Protein AF-A0A954QU36-F1 (afdb_monomer_lite)

Secondary structure (DSSP, 8-state):
-------PPEEEEEEB-TT---GGGSPPPP--PPPP----TT-----------------------------S------HHHHHHHHHHHHHHHHHHHHHHHHHHHHHHHHHHHHHH-EEEEEEETTEEEEEETTEEEETT-EETTEEEEEEETTEEEEEE---

Radius of gyration: 29.34 Å; chains: 1; bounding box: 40×65×79 Å

Foldseek 3Di:
DDDPPDDDKDKAWFFADQPDDAPVPDDDDPPPDPPPPDDDPPPDDPDDDDDDDDDDDDDDDDDDDDDDPDDDDPPVCPVVNVVVVVVVVVVVVVVVVVVVVVVVLVVVLSVVQNVQGWHDWDDDPPWIWTDRRNDIDGQQDADPQWGFHDQDRGTTMTIRDDD

Sequence (163 aa):
MAGKAVSLPLAVVLRHNPFRLPESLRPPPPIVEPPPSDANPNATQLTENEKDEVDGSGTKESDDETATEGDGNVAETDPADEERMRELEQQRVEAEQARLADATERAAAADRLKTIGVAVVLTSGHEAMAAIGQEFVKVGDVIDGWKVMAIQENGTVLLKPAE

Structure (mmCIF, N/CA/C/O backbone):
data_AF-A0A954QU36-F1
#
_entry.id   AF-A0A954QU36-F1
#
loop_
_atom_site.group_PDB
_atom_site.id
_atom_site.type_symbol
_atom_site.label_atom_id
_atom_site.label_alt_id
_atom_site.label_comp_id
_atom_site.label_asym_id
_atom_site.label_entity_id
_atom_site.label_seq_id
_atom_site.pdbx_PDB_ins_code
_atom_site.Cartn_x
_atom_site.Cartn_y
_atom_site.Cartn_z
_atom_site.occupancy
_atom_site.B_iso_or_equiv
_atom_site.auth_seq_id
_atom_site.auth_comp_id
_atom_site.auth_asym_id
_atom_site.auth_atom_id
_atom_site.pdbx_PDB_model_num
ATOM 1 N N . MET A 1 1 ? 11.340 14.341 -28.245 1.00 37.91 1 MET A N 1
ATOM 2 C CA . MET A 1 1 ? 10.789 14.580 -26.893 1.00 37.91 1 MET A CA 1
ATOM 3 C C . MET A 1 1 ? 10.241 13.255 -26.387 1.00 37.91 1 MET A C 1
ATOM 5 O O . MET A 1 1 ? 9.227 12.804 -26.899 1.00 37.91 1 MET A O 1
ATOM 9 N N . ALA A 1 2 ? 10.968 12.572 -25.499 1.00 39.69 2 ALA A N 1
ATOM 10 C CA . ALA A 1 2 ? 10.552 11.274 -24.972 1.00 39.69 2 ALA A CA 1
ATOM 11 C C . ALA A 1 2 ? 9.317 11.454 -24.079 1.00 39.69 2 ALA A C 1
ATOM 13 O O . ALA A 1 2 ? 9.331 12.273 -23.157 1.00 39.69 2 ALA A O 1
ATOM 14 N N . GLY A 1 3 ? 8.245 10.718 -24.381 1.00 40.12 3 GLY A N 1
ATOM 15 C CA . GLY A 1 3 ? 7.051 10.663 -23.549 1.00 40.12 3 GLY A CA 1
ATOM 16 C C . GLY A 1 3 ? 7.432 10.131 -22.175 1.00 40.12 3 GLY A C 1
ATOM 17 O O . GLY A 1 3 ? 7.725 8.948 -22.019 1.00 40.12 3 GLY A O 1
ATOM 18 N N . LYS A 1 4 ? 7.475 11.023 -21.185 1.00 43.81 4 LYS A N 1
ATOM 19 C CA . LYS A 1 4 ? 7.674 10.672 -19.782 1.00 43.81 4 LYS A CA 1
ATOM 20 C C . LYS A 1 4 ? 6.448 9.860 -19.373 1.00 43.81 4 LYS A C 1
ATOM 22 O O . LYS A 1 4 ? 5.388 10.420 -19.117 1.00 43.81 4 LYS A O 1
ATOM 27 N N . ALA A 1 5 ? 6.559 8.538 -19.437 1.00 48.03 5 ALA A N 1
ATOM 28 C CA . ALA A 1 5 ? 5.491 7.643 -19.027 1.00 48.03 5 ALA A CA 1
ATOM 29 C C . ALA A 1 5 ? 5.238 7.872 -17.537 1.00 48.03 5 ALA A C 1
ATOM 31 O O . ALA A 1 5 ? 6.067 7.519 -16.695 1.00 48.03 5 ALA A O 1
ATOM 32 N N . VAL A 1 6 ? 4.119 8.535 -17.262 1.00 51.69 6 VAL A N 1
ATOM 33 C CA . VAL A 1 6 ? 3.653 8.908 -15.933 1.00 51.69 6 VAL A CA 1
ATOM 34 C C . VAL A 1 6 ? 3.325 7.617 -15.192 1.00 51.69 6 VAL A C 1
ATOM 36 O O . VAL A 1 6 ? 2.310 6.979 -15.460 1.00 51.69 6 VAL A O 1
ATOM 39 N N . SER A 1 7 ? 4.220 7.196 -14.300 1.00 54.38 7 SER A N 1
ATOM 40 C CA . SER A 1 7 ? 3.933 6.127 -13.348 1.00 54.38 7 SER A CA 1
ATOM 41 C C . SER A 1 7 ? 2.889 6.681 -12.378 1.00 54.38 7 SER A C 1
ATOM 43 O O . SER A 1 7 ? 3.128 7.672 -11.688 1.00 54.38 7 SER A O 1
ATOM 45 N N . LEU A 1 8 ? 1.675 6.133 -12.417 1.00 59.16 8 LEU A N 1
ATOM 46 C CA . LEU A 1 8 ? 0.602 6.567 -11.529 1.00 59.16 8 LEU A CA 1
ATOM 47 C C . LEU A 1 8 ? 0.873 6.024 -10.118 1.00 59.16 8 LEU A C 1
ATOM 49 O O . LEU A 1 8 ? 1.278 4.865 -9.978 1.00 59.16 8 LEU A O 1
ATOM 53 N N . PRO A 1 9 ? 0.653 6.830 -9.068 1.00 65.12 9 PRO A N 1
ATOM 54 C CA . PRO A 1 9 ? 0.836 6.368 -7.704 1.00 65.12 9 PRO A CA 1
ATOM 55 C C . PRO A 1 9 ? -0.217 5.303 -7.371 1.00 65.12 9 PRO A C 1
ATOM 57 O O . PRO A 1 9 ? -1.404 5.466 -7.663 1.00 65.12 9 PRO A O 1
ATOM 60 N N . LEU A 1 10 ? 0.221 4.203 -6.759 1.00 76.56 10 LEU A N 1
ATOM 61 C CA . LEU A 1 10 ? -0.659 3.103 -6.374 1.00 76.56 10 LEU A CA 1
ATOM 62 C C . LEU A 1 10 ? -1.193 3.363 -4.965 1.00 76.56 10 LEU A C 1
ATOM 64 O O . LEU A 1 10 ? -0.416 3.545 -4.027 1.00 76.56 10 LEU A O 1
ATOM 68 N N . ALA A 1 11 ? -2.517 3.373 -4.820 1.00 79.50 11 ALA A N 1
ATOM 69 C CA . ALA A 1 11 ? -3.189 3.487 -3.531 1.00 79.50 11 ALA A CA 1
ATOM 70 C C . ALA A 1 11 ? -3.727 2.120 -3.095 1.00 79.50 11 ALA A C 1
ATOM 72 O O . ALA A 1 11 ? -4.393 1.428 -3.866 1.00 79.50 11 ALA A O 1
ATOM 73 N N . VAL A 1 12 ? -3.462 1.741 -1.847 1.00 81.81 12 VAL A N 1
ATOM 74 C CA . VAL A 1 12 ? -3.969 0.508 -1.238 1.00 81.81 12 VAL A CA 1
ATOM 75 C C . VAL A 1 12 ? -4.724 0.865 0.033 1.00 81.81 12 VAL A C 1
ATOM 77 O O . VAL A 1 12 ? -4.263 1.663 0.843 1.00 81.81 12 VAL A O 1
ATOM 80 N N . VAL A 1 13 ? -5.898 0.262 0.212 1.00 83.75 13 VAL A N 1
ATOM 81 C CA . VAL A 1 13 ? -6.686 0.386 1.440 1.00 83.75 13 VAL A CA 1
ATOM 82 C C . VAL A 1 13 ? -6.569 -0.917 2.213 1.00 83.75 13 VAL A C 1
ATOM 84 O O . VAL A 1 13 ? -7.050 -1.960 1.766 1.00 83.75 13 VAL A O 1
ATOM 87 N N . LEU A 1 14 ? -5.936 -0.853 3.378 1.00 83.56 14 LEU A N 1
ATOM 88 C CA . LEU A 1 14 ? -5.870 -1.962 4.316 1.00 83.56 14 LEU A CA 1
ATOM 89 C C . LEU A 1 14 ? -7.108 -1.934 5.192 1.00 83.56 14 LEU A C 1
ATOM 91 O O . LEU A 1 14 ? -7.324 -0.976 5.927 1.00 83.56 14 LEU A O 1
ATOM 95 N N . ARG A 1 15 ? -7.930 -2.979 5.114 1.00 82.56 15 ARG A N 1
ATOM 96 C CA . ARG A 1 15 ? -9.124 -3.088 5.952 1.00 82.56 15 ARG A CA 1
ATOM 97 C C . ARG A 1 15 ? -8.783 -3.694 7.302 1.00 82.56 15 ARG A C 1
ATOM 99 O O . ARG A 1 15 ? -7.915 -4.564 7.408 1.00 82.56 15 ARG A O 1
ATOM 106 N N . HIS A 1 16 ? -9.512 -3.248 8.314 1.00 74.56 16 HIS A N 1
ATOM 107 C CA . HIS A 1 16 ? -9.502 -3.887 9.617 1.00 74.56 16 HIS A CA 1
ATOM 108 C C . HIS A 1 16 ? -10.119 -5.291 9.522 1.00 74.56 16 HIS A C 1
ATOM 110 O O . HIS A 1 16 ? -11.224 -5.445 8.996 1.00 74.56 16 HIS A O 1
ATOM 116 N N . ASN A 1 17 ? -9.414 -6.315 10.014 1.00 70.12 17 ASN A N 1
ATOM 117 C CA . ASN A 1 17 ? -9.951 -7.674 10.117 1.00 70.12 17 ASN A CA 1
ATOM 118 C C . ASN A 1 17 ? -10.058 -8.083 11.596 1.00 70.12 17 ASN A C 1
ATOM 120 O O . ASN A 1 17 ? -9.086 -8.600 12.150 1.00 70.12 17 ASN A O 1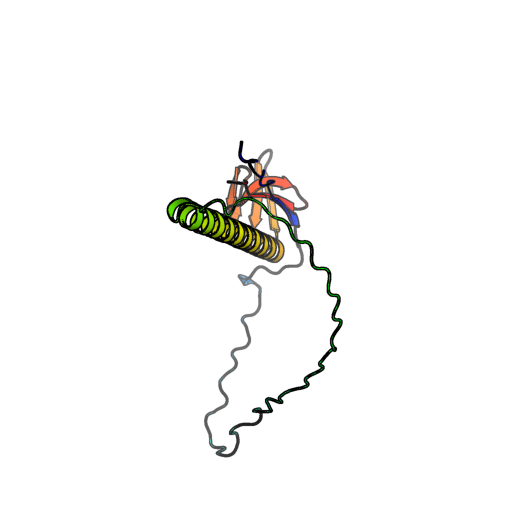
ATOM 124 N N . PRO A 1 18 ? -11.236 -7.909 12.228 1.00 63.47 18 PRO A N 1
ATOM 125 C CA . PRO A 1 18 ? -11.409 -8.150 13.661 1.00 63.47 18 PRO A CA 1
ATOM 126 C C . PRO A 1 18 ? -11.297 -9.631 14.056 1.00 63.47 18 PRO A C 1
ATOM 128 O O . PRO A 1 18 ? -11.206 -9.939 15.240 1.00 63.47 18 PRO A O 1
ATOM 131 N N . PHE A 1 19 ? -11.313 -10.557 13.091 1.00 63.22 19 PHE A N 1
ATOM 132 C CA . PHE A 1 19 ? -11.236 -12.001 13.343 1.00 63.22 19 PHE A CA 1
ATOM 133 C C . PHE A 1 19 ? -9.827 -12.566 13.171 1.00 63.22 19 PHE A C 1
ATOM 135 O O . PHE A 1 19 ? -9.610 -13.766 13.353 1.00 63.22 19 PHE A O 1
ATOM 142 N N . ARG A 1 20 ? -8.854 -11.732 12.795 1.00 64.19 20 ARG A N 1
ATOM 143 C CA . ARG A 1 20 ? -7.484 -12.190 12.612 1.00 64.19 20 ARG A CA 1
ATOM 144 C C . ARG A 1 20 ? -6.784 -12.237 13.964 1.00 64.19 20 ARG A C 1
ATOM 146 O O . ARG A 1 20 ? -6.459 -11.206 14.542 1.00 64.19 20 ARG A O 1
ATOM 153 N N . LEU A 1 21 ? -6.546 -13.450 14.458 1.00 61.25 21 LEU A N 1
ATOM 154 C CA . LEU A 1 21 ? -5.783 -13.651 15.685 1.00 61.25 21 LEU A CA 1
ATOM 155 C C . LEU A 1 21 ? -4.350 -13.111 15.496 1.00 61.25 21 LEU A C 1
ATOM 157 O O . LEU A 1 21 ? -3.704 -13.458 14.490 1.00 61.25 21 LEU A O 1
ATOM 161 N N . PRO A 1 22 ? -3.845 -12.280 16.430 1.00 62.41 22 PRO A N 1
ATOM 162 C CA . PRO A 1 22 ? -2.447 -11.867 16.434 1.00 62.41 22 PRO A CA 1
ATOM 163 C C . PRO A 1 22 ? -1.550 -13.105 16.484 1.00 62.41 22 PRO A C 1
ATOM 165 O O . PRO A 1 22 ? -1.948 -14.144 17.009 1.00 62.41 22 PRO A O 1
ATOM 168 N N . GLU A 1 23 ? -0.343 -13.020 15.921 1.00 65.12 23 GLU A N 1
ATOM 169 C CA . GLU A 1 23 ? 0.537 -14.193 15.801 1.00 65.12 23 GLU A CA 1
ATOM 170 C C . GLU A 1 23 ? 0.874 -14.835 17.149 1.00 65.12 23 GLU A C 1
ATOM 172 O O . GLU A 1 23 ? 0.981 -16.052 17.224 1.00 65.12 23 GLU A O 1
ATOM 177 N N . SER A 1 24 ? 0.921 -14.047 18.226 1.00 62.34 24 SER A N 1
ATOM 178 C CA . SER A 1 24 ? 1.092 -14.537 19.600 1.00 62.34 24 SER A CA 1
ATOM 179 C C . SER A 1 24 ? -0.056 -15.419 20.105 1.00 62.34 24 SER A C 1
ATOM 181 O O . SER A 1 24 ? 0.133 -16.176 21.053 1.00 62.34 24 SER A O 1
ATOM 183 N N . LEU A 1 25 ? -1.242 -15.317 19.498 1.00 67.00 25 LEU A N 1
ATOM 184 C CA . LEU A 1 25 ? -2.422 -16.124 19.813 1.00 67.00 25 LEU A CA 1
ATOM 185 C C . LEU A 1 25 ? -2.687 -17.209 18.765 1.00 67.00 25 LEU A C 1
ATOM 187 O O . LEU A 1 25 ? -3.639 -17.979 18.916 1.00 67.00 25 LEU A O 1
ATOM 191 N N . ARG A 1 26 ? -1.880 -17.289 17.699 1.00 67.00 26 ARG A N 1
ATOM 192 C CA . ARG A 1 26 ? -1.964 -18.425 16.783 1.00 67.00 26 ARG A CA 1
ATOM 193 C C . ARG A 1 26 ? -1.322 -19.635 17.458 1.00 67.00 26 ARG A C 1
ATOM 195 O O . ARG A 1 26 ? -0.230 -19.506 18.012 1.00 67.00 26 ARG A O 1
ATOM 202 N N . PRO A 1 27 ? -1.966 -20.812 17.417 1.00 73.38 27 PRO A N 1
ATOM 203 C CA . PRO A 1 27 ? -1.305 -22.026 17.859 1.00 73.38 27 PRO A CA 1
ATOM 204 C C . PRO A 1 27 ? -0.032 -22.224 17.021 1.00 73.38 27 PRO A C 1
ATOM 206 O O . PRO A 1 27 ? -0.068 -21.983 15.807 1.00 73.38 27 PRO A O 1
ATOM 209 N N . PRO A 1 28 ? 1.093 -22.630 17.637 1.00 72.44 28 PRO A N 1
ATOM 210 C CA . PRO A 1 28 ? 2.281 -22.980 16.878 1.00 72.44 28 PRO A CA 1
ATOM 211 C C . PRO A 1 28 ? 1.931 -24.097 15.886 1.00 72.44 28 PRO A C 1
ATOM 213 O O . PRO A 1 28 ? 1.048 -24.916 16.177 1.00 72.44 28 PRO A O 1
ATOM 216 N N . PRO A 1 29 ? 2.590 -24.144 14.714 1.00 75.19 29 PRO A N 1
ATOM 217 C CA . PRO A 1 29 ? 2.421 -25.268 13.808 1.00 75.19 29 PRO A CA 1
ATOM 218 C C . PRO A 1 29 ? 2.679 -26.569 14.582 1.00 75.19 29 PRO A C 1
ATOM 220 O O . PRO A 1 29 ? 3.556 -26.589 15.454 1.00 75.19 29 PRO A O 1
ATOM 223 N N . PRO A 1 30 ? 1.914 -27.641 14.310 1.00 73.69 30 PRO A N 1
ATOM 224 C CA . PRO A 1 30 ? 2.153 -28.917 14.960 1.00 73.69 30 PRO A CA 1
ATOM 225 C C . PRO A 1 30 ? 3.611 -29.307 14.729 1.00 73.69 30 PRO A C 1
ATOM 227 O O . PRO A 1 30 ? 4.097 -29.277 13.596 1.00 73.69 30 PRO A O 1
ATOM 230 N N . ILE A 1 31 ? 4.312 -29.642 15.812 1.00 70.75 31 ILE A N 1
ATOM 231 C CA . ILE A 1 31 ? 5.623 -30.273 15.722 1.00 70.75 31 ILE A CA 1
ATOM 232 C C . ILE A 1 31 ? 5.363 -31.611 15.036 1.00 70.75 31 ILE A C 1
ATOM 234 O O . ILE A 1 31 ? 4.829 -32.534 15.646 1.00 70.75 31 ILE A O 1
ATOM 238 N N . VAL A 1 32 ? 5.659 -31.690 13.741 1.00 68.00 32 VAL A N 1
ATOM 239 C CA . VAL A 1 32 ? 5.748 -32.972 13.051 1.00 68.00 32 VAL A CA 1
ATOM 240 C C . VAL A 1 32 ? 7.020 -33.603 13.592 1.00 68.00 32 VAL A C 1
ATOM 242 O O . VAL A 1 32 ? 8.113 -33.330 13.098 1.00 68.00 32 VAL A O 1
ATOM 245 N N . GLU A 1 33 ? 6.897 -34.359 14.683 1.00 56.50 33 GLU A N 1
ATOM 246 C CA . GLU A 1 33 ? 7.982 -35.232 15.110 1.00 56.50 33 GLU A CA 1
ATOM 247 C C . GLU A 1 33 ? 8.317 -36.126 13.911 1.00 56.50 33 GLU A C 1
ATOM 249 O O . GLU A 1 33 ? 7.405 -36.741 13.339 1.00 56.50 33 GLU A O 1
ATOM 254 N N . PRO A 1 34 ? 9.586 -36.165 13.461 1.00 59.75 34 PRO A N 1
ATOM 255 C CA . PRO A 1 34 ? 9.972 -37.153 12.475 1.00 59.75 34 PRO A CA 1
ATOM 256 C C . PRO A 1 34 ? 9.588 -38.522 13.047 1.00 59.75 34 PRO A C 1
ATOM 258 O O . PRO A 1 34 ? 9.826 -38.764 14.236 1.00 59.75 34 PRO A O 1
ATOM 261 N N . PRO A 1 35 ? 8.957 -39.400 12.249 1.00 60.78 35 PRO A N 1
ATOM 262 C CA . PRO A 1 35 ? 8.593 -40.722 12.730 1.00 60.78 35 PRO A CA 1
ATOM 263 C C . PRO A 1 35 ? 9.838 -41.394 13.327 1.00 60.78 35 PRO A C 1
ATOM 265 O O . PRO A 1 35 ? 10.938 -41.199 12.793 1.00 60.78 35 PRO A O 1
ATOM 268 N N . PRO A 1 36 ? 9.700 -42.147 14.436 1.00 52.81 36 PRO A N 1
ATOM 269 C CA . PRO A 1 36 ? 10.825 -42.856 15.021 1.00 52.81 36 PRO A CA 1
ATOM 270 C C . PRO A 1 36 ? 11.500 -43.685 13.931 1.00 52.81 36 PRO A C 1
ATOM 272 O O . PRO A 1 36 ? 10.847 -44.430 13.198 1.00 52.81 36 PRO A O 1
ATOM 275 N N . SER A 1 37 ? 12.810 -43.476 13.801 1.00 60.44 37 SER A N 1
ATOM 276 C CA . SER A 1 37 ? 13.678 -44.075 12.791 1.00 60.44 37 SER A CA 1
ATOM 277 C C . SER A 1 37 ? 13.944 -45.545 13.126 1.00 60.44 37 SER A C 1
ATOM 279 O O . SER A 1 37 ? 15.080 -45.949 13.350 1.00 60.44 37 SER A O 1
ATOM 281 N N . ASP A 1 38 ? 12.877 -46.338 13.191 1.00 51.41 38 ASP A N 1
ATOM 282 C CA . ASP A 1 38 ? 12.925 -47.787 13.312 1.00 51.41 38 ASP A CA 1
ATOM 283 C C . ASP A 1 38 ? 12.381 -48.412 12.022 1.00 51.41 38 ASP A C 1
ATOM 285 O O . ASP A 1 38 ? 11.182 -48.534 11.788 1.00 51.41 38 ASP A O 1
ATOM 289 N N . ALA A 1 39 ? 13.339 -48.777 11.170 1.00 50.38 39 ALA A N 1
ATOM 290 C CA . ALA A 1 39 ? 13.308 -49.898 10.236 1.00 50.38 39 ALA A CA 1
ATOM 291 C C . ALA A 1 39 ? 12.012 -50.132 9.430 1.00 50.38 39 ALA A C 1
ATOM 293 O O . ALA A 1 39 ? 11.219 -51.026 9.723 1.00 50.38 39 ALA A O 1
ATOM 294 N N . ASN A 1 40 ? 11.912 -49.472 8.275 1.00 46.38 40 ASN A N 1
ATOM 295 C CA . ASN A 1 40 ? 11.296 -50.093 7.103 1.00 46.38 40 ASN A CA 1
ATOM 296 C C . ASN A 1 40 ? 12.159 -49.818 5.857 1.00 46.38 40 ASN A C 1
ATOM 298 O O . ASN A 1 40 ? 12.180 -48.685 5.378 1.00 46.38 40 ASN A O 1
ATOM 302 N N . PRO A 1 41 ? 12.871 -50.815 5.302 1.00 47.44 41 PRO A N 1
ATOM 303 C CA . PRO A 1 41 ? 13.710 -50.624 4.120 1.00 47.44 41 PRO A CA 1
ATOM 304 C C . PRO A 1 41 ? 12.920 -50.465 2.809 1.00 47.44 41 PRO A C 1
ATOM 306 O O . PRO A 1 41 ? 13.535 -50.443 1.750 1.00 47.44 41 PRO A O 1
ATOM 309 N N . ASN A 1 42 ? 11.585 -50.367 2.842 1.00 47.25 42 ASN A N 1
ATOM 310 C CA . ASN A 1 42 ? 10.764 -50.446 1.631 1.00 47.25 42 ASN A CA 1
ATOM 311 C C . ASN A 1 42 ? 9.924 -49.197 1.309 1.00 47.25 42 ASN A C 1
ATOM 313 O O . ASN A 1 42 ? 8.924 -49.297 0.605 1.00 47.25 42 ASN A O 1
ATOM 317 N N . ALA A 1 43 ? 10.314 -48.016 1.794 1.00 40.72 43 ALA A N 1
ATOM 318 C CA . ALA A 1 43 ? 9.690 -46.746 1.409 1.00 40.72 43 ALA A CA 1
ATOM 319 C C . ALA A 1 43 ? 10.671 -45.88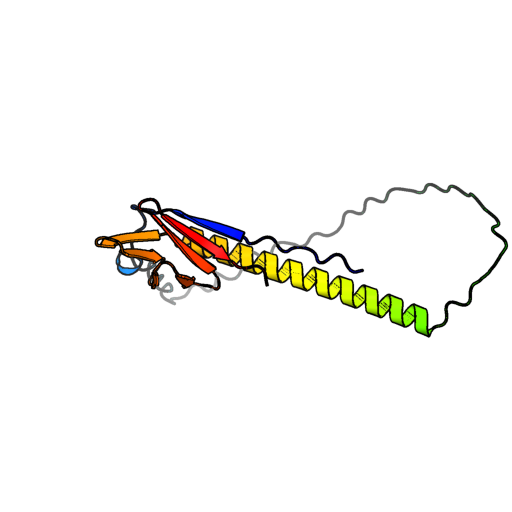4 0.602 1.00 40.72 43 ALA A C 1
ATOM 321 O O . ALA A 1 43 ? 11.064 -44.795 1.006 1.00 40.72 43 ALA A O 1
ATOM 322 N N . THR A 1 44 ? 11.121 -46.406 -0.537 1.00 42.41 44 THR A N 1
ATOM 323 C CA . THR A 1 44 ? 11.858 -45.642 -1.546 1.00 42.41 44 THR A CA 1
ATOM 324 C C . THR A 1 44 ? 10.988 -45.552 -2.797 1.00 42.41 44 THR A C 1
ATOM 326 O O . THR A 1 44 ? 10.798 -46.537 -3.496 1.00 42.41 44 THR A O 1
ATOM 329 N N . GLN A 1 45 ? 10.495 -44.334 -3.032 1.00 42.44 45 GLN A N 1
ATOM 330 C CA . GLN A 1 45 ? 10.236 -43.734 -4.345 1.00 42.44 45 GLN A CA 1
ATOM 331 C C . GLN A 1 45 ? 9.079 -44.299 -5.191 1.00 42.44 45 GLN A C 1
ATOM 333 O O . GLN A 1 45 ? 9.255 -45.124 -6.077 1.00 42.44 45 GLN A O 1
ATOM 338 N N . LEU A 1 46 ? 7.899 -43.718 -4.975 1.00 40.50 46 LEU A N 1
ATOM 339 C CA . LEU A 1 46 ? 6.891 -43.428 -6.003 1.00 40.50 46 LEU A CA 1
ATOM 340 C C . LEU A 1 46 ? 6.510 -41.965 -5.723 1.00 40.50 46 LEU A C 1
ATOM 342 O O . LEU A 1 46 ? 5.919 -41.691 -4.686 1.00 40.50 46 LEU A O 1
ATOM 346 N N . THR A 1 47 ? 7.029 -40.968 -6.436 1.00 39.91 47 THR A N 1
ATOM 347 C CA . THR A 1 47 ? 6.541 -40.559 -7.758 1.00 39.91 47 THR A CA 1
ATOM 348 C C . THR A 1 47 ? 7.656 -39.925 -8.606 1.00 39.91 47 THR A C 1
ATOM 350 O O . THR A 1 47 ? 7.932 -38.732 -8.490 1.00 39.91 47 THR A O 1
ATOM 353 N N . GLU A 1 48 ? 8.253 -40.709 -9.499 1.00 49.69 48 GLU A N 1
ATOM 354 C CA . GLU A 1 48 ? 8.678 -40.236 -10.818 1.00 49.69 48 GLU A CA 1
ATOM 355 C C . GLU A 1 48 ? 7.646 -40.782 -11.801 1.00 49.69 48 GLU A C 1
ATOM 357 O O . GLU A 1 48 ? 7.571 -41.993 -11.943 1.00 49.69 48 GLU A O 1
ATOM 362 N N . ASN A 1 49 ? 6.857 -39.916 -12.440 1.00 42.16 49 ASN A N 1
ATOM 363 C CA . ASN A 1 49 ? 6.184 -40.231 -13.699 1.00 42.16 49 ASN A CA 1
ATOM 364 C C . ASN A 1 49 ? 6.399 -39.042 -14.651 1.00 42.16 49 ASN A C 1
ATOM 366 O O . ASN A 1 49 ? 5.937 -37.938 -14.362 1.00 42.16 49 ASN A O 1
ATOM 370 N N . GLU A 1 50 ? 7.183 -39.322 -15.700 1.00 46.31 50 GLU A N 1
ATOM 371 C CA . GLU A 1 50 ? 6.993 -38.991 -17.130 1.00 46.31 50 GLU A CA 1
ATOM 372 C C . GLU A 1 50 ? 6.494 -37.569 -17.462 1.00 46.31 50 GLU A C 1
ATOM 374 O O . GLU A 1 50 ? 5.433 -37.141 -17.031 1.00 46.31 50 GLU A O 1
ATOM 379 N N . LYS A 1 51 ? 7.178 -36.714 -18.232 1.00 46.88 51 LYS A N 1
ATOM 380 C CA . LYS A 1 51 ? 7.959 -36.904 -19.468 1.00 46.88 51 LYS A CA 1
ATOM 381 C C . LYS A 1 51 ? 7.287 -37.803 -20.520 1.00 46.88 51 LYS A C 1
ATOM 383 O O . LYS A 1 51 ? 7.741 -38.913 -20.732 1.00 46.88 51 LYS A O 1
ATOM 388 N N . ASP A 1 52 ? 6.322 -37.220 -21.224 1.00 44.81 52 ASP A N 1
ATOM 389 C CA . ASP A 1 52 ? 6.022 -37.437 -22.650 1.00 44.81 52 ASP A CA 1
ATOM 390 C C . ASP A 1 52 ? 5.926 -36.021 -23.250 1.00 44.81 52 ASP A C 1
ATOM 392 O O . ASP A 1 52 ? 5.238 -35.157 -22.709 1.00 44.81 52 ASP A O 1
ATOM 396 N N . GLU A 1 53 ? 6.807 -35.564 -24.135 1.00 41.25 53 GLU A N 1
ATOM 397 C CA . GLU A 1 53 ? 7.070 -36.002 -25.511 1.00 41.25 53 GLU A CA 1
ATOM 398 C C . GLU A 1 53 ? 5.892 -35.728 -26.470 1.00 41.25 53 GLU A C 1
ATOM 400 O O . GLU A 1 53 ? 4.879 -36.409 -26.466 1.00 41.25 53 GLU A O 1
ATOM 405 N N . VAL A 1 54 ? 6.099 -34.671 -27.270 1.00 46.91 54 VAL A N 1
ATOM 406 C CA . VAL A 1 54 ? 5.705 -34.471 -28.676 1.00 46.91 54 VAL A CA 1
ATOM 407 C C . VAL A 1 54 ? 4.237 -34.687 -29.054 1.00 46.91 54 VAL A C 1
ATOM 409 O O . VAL A 1 54 ? 3.766 -35.806 -29.193 1.00 46.91 54 VAL A O 1
ATOM 412 N N . ASP A 1 55 ? 3.605 -33.595 -29.494 1.00 38.62 55 ASP A N 1
ATOM 413 C CA . ASP A 1 55 ? 2.828 -33.679 -30.728 1.00 38.62 55 ASP A CA 1
ATOM 414 C C . ASP A 1 55 ? 3.072 -32.452 -31.611 1.00 38.62 55 ASP A C 1
ATOM 416 O O . ASP A 1 55 ? 2.833 -31.298 -31.240 1.00 38.62 55 ASP A O 1
ATOM 420 N N . GLY A 1 56 ? 3.640 -32.729 -32.781 1.00 42.25 56 GLY A N 1
ATOM 421 C CA . GLY A 1 56 ? 3.798 -31.785 -33.868 1.00 42.25 56 GLY A CA 1
ATOM 422 C C . GLY A 1 56 ? 2.492 -31.670 -34.640 1.00 42.25 56 GLY A C 1
ATOM 423 O O . GLY A 1 56 ? 1.994 -32.646 -35.187 1.00 42.25 56 GLY A O 1
ATOM 424 N N . SER A 1 57 ? 1.985 -30.450 -34.771 1.00 42.03 57 SER A N 1
ATOM 425 C CA . SER A 1 57 ? 0.964 -30.115 -35.759 1.00 42.03 57 SER A CA 1
ATOM 426 C C . SER A 1 57 ? 1.508 -29.012 -36.650 1.00 42.03 57 SER A C 1
ATOM 428 O O . SER A 1 57 ? 1.442 -27.826 -36.323 1.00 42.03 57 SER A O 1
ATOM 430 N N . GLY A 1 58 ? 2.053 -29.422 -37.794 1.00 40.19 58 GLY A N 1
ATOM 431 C CA . GLY A 1 58 ? 2.326 -28.519 -38.897 1.00 40.19 58 GLY A CA 1
ATOM 432 C C . GLY A 1 58 ? 1.029 -27.910 -39.418 1.00 40.19 58 GLY A C 1
ATOM 433 O O . GLY A 1 58 ? 0.007 -28.585 -39.523 1.00 40.19 58 GLY A O 1
ATOM 434 N N . THR A 1 59 ? 1.089 -26.635 -39.789 1.00 45.22 59 THR A N 1
ATOM 435 C CA . THR A 1 59 ? 0.133 -26.069 -40.739 1.00 45.22 59 THR A CA 1
ATOM 436 C C . THR A 1 59 ? 0.924 -25.529 -41.918 1.00 45.22 59 THR A C 1
ATOM 438 O O . THR A 1 59 ? 1.911 -24.817 -41.752 1.00 45.22 59 THR A O 1
ATOM 441 N N . LYS A 1 60 ? 0.510 -26.009 -43.086 1.00 46.59 60 LYS A N 1
ATOM 442 C CA . LYS A 1 60 ? 1.077 -25.826 -44.416 1.00 46.59 60 LYS A CA 1
ATOM 443 C C . LYS A 1 60 ? 1.114 -24.371 -44.875 1.00 46.59 60 LYS A C 1
ATOM 445 O O . LYS A 1 60 ? 0.207 -23.603 -44.576 1.00 46.59 60 LYS A O 1
ATOM 450 N N . GLU A 1 61 ? 2.157 -24.106 -45.658 1.00 44.62 61 GLU A N 1
ATOM 451 C CA . GLU A 1 61 ? 2.165 -23.441 -46.968 1.00 44.62 61 GLU A CA 1
ATOM 452 C C . GLU A 1 61 ? 0.979 -22.525 -47.289 1.00 44.62 61 GLU A C 1
ATOM 454 O O . GLU A 1 61 ? -0.160 -22.956 -47.474 1.00 44.62 61 GLU A O 1
ATOM 459 N N . SER A 1 62 ? 1.298 -21.256 -47.504 1.00 47.03 62 SER A N 1
ATOM 460 C CA . SER A 1 62 ? 0.700 -20.490 -48.589 1.00 47.03 62 SER A CA 1
ATOM 461 C C . SER A 1 62 ? 1.799 -19.612 -49.164 1.00 47.03 62 SER A C 1
ATOM 463 O O . SER A 1 62 ? 2.211 -18.630 -48.549 1.00 47.03 62 SER A O 1
ATOM 465 N N . ASP A 1 63 ? 2.310 -20.053 -50.308 1.00 47.28 63 ASP A N 1
ATOM 466 C CA . ASP A 1 63 ? 2.970 -19.203 -51.281 1.00 47.28 63 ASP A CA 1
ATOM 467 C C . ASP A 1 63 ? 2.019 -18.060 -51.655 1.00 47.28 63 ASP A C 1
ATOM 469 O O . ASP A 1 63 ? 0.859 -18.303 -51.992 1.00 47.28 63 ASP A O 1
ATOM 473 N N . ASP A 1 64 ? 2.507 -16.826 -51.621 1.00 45.66 64 ASP A N 1
ATOM 474 C CA . ASP A 1 64 ? 2.011 -15.794 -52.525 1.00 45.66 64 ASP A CA 1
ATOM 475 C C . ASP A 1 64 ? 3.199 -14.928 -52.939 1.00 45.66 64 ASP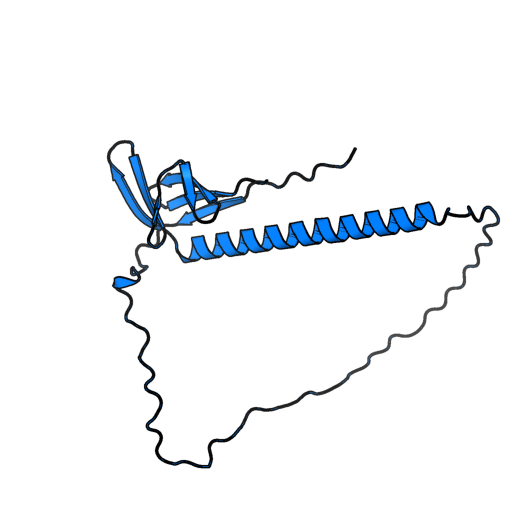 A C 1
ATOM 477 O O . ASP A 1 64 ? 3.783 -14.168 -52.161 1.00 45.66 64 ASP A O 1
ATOM 481 N N . GLU A 1 65 ? 3.614 -15.155 -54.179 1.00 50.12 65 GLU A N 1
ATOM 482 C CA . GLU A 1 65 ? 4.595 -14.365 -54.889 1.00 50.12 65 GLU A CA 1
ATOM 483 C C . GLU A 1 65 ? 3.979 -13.006 -55.228 1.00 50.12 65 GLU A C 1
ATOM 485 O O . GLU A 1 65 ? 3.121 -12.902 -56.102 1.00 50.12 65 GLU A O 1
ATOM 490 N N . THR A 1 66 ? 4.493 -11.931 -54.638 1.00 47.56 66 THR A N 1
ATOM 491 C CA . THR A 1 66 ? 4.450 -10.629 -55.306 1.00 47.56 66 THR A CA 1
ATOM 492 C C . THR A 1 66 ? 5.830 -10.010 -55.283 1.00 47.56 66 THR A C 1
ATOM 494 O O . THR A 1 66 ? 6.243 -9.367 -54.318 1.00 47.56 66 THR A O 1
ATOM 497 N N . ALA A 1 67 ? 6.543 -10.220 -56.387 1.00 48.81 67 ALA A N 1
ATOM 498 C CA . ALA A 1 67 ? 7.647 -9.378 -56.787 1.00 48.81 67 ALA A CA 1
ATOM 499 C C . ALA A 1 67 ? 7.141 -7.935 -56.924 1.00 48.81 67 ALA A C 1
ATOM 501 O O . ALA A 1 67 ? 6.340 -7.620 -57.802 1.00 48.81 67 ALA A O 1
ATOM 502 N N . THR A 1 68 ? 7.632 -7.050 -56.066 1.00 48.19 68 THR A N 1
ATOM 503 C CA . THR A 1 68 ? 7.728 -5.631 -56.392 1.00 48.19 68 THR A CA 1
ATOM 504 C C . THR A 1 68 ? 9.201 -5.301 -56.502 1.00 48.19 68 THR A C 1
ATOM 506 O O . THR A 1 68 ? 9.896 -5.136 -55.500 1.00 48.19 68 THR A O 1
ATOM 509 N N . GLU A 1 69 ? 9.663 -5.249 -57.749 1.00 50.00 69 GLU A N 1
ATOM 510 C CA . GLU A 1 69 ? 10.873 -4.550 -58.152 1.00 50.00 69 GLU A CA 1
ATOM 511 C C . GLU A 1 69 ? 10.745 -3.094 -57.684 1.00 50.00 69 GLU A C 1
ATOM 513 O O . GLU A 1 69 ? 9.994 -2.292 -58.237 1.00 50.00 69 GLU A O 1
ATOM 518 N N . GLY A 1 70 ? 11.426 -2.792 -56.582 1.00 43.19 70 GLY A N 1
ATOM 519 C CA . GLY A 1 70 ? 11.617 -1.456 -56.044 1.00 43.19 70 GLY A CA 1
ATOM 520 C C . GLY A 1 70 ? 13.083 -1.094 -56.183 1.00 43.19 70 GLY A C 1
ATOM 521 O O . GLY A 1 70 ? 13.854 -1.219 -55.237 1.00 43.19 70 GLY A O 1
ATOM 522 N N . ASP A 1 71 ? 13.451 -0.714 -57.399 1.00 44.62 71 ASP A N 1
ATOM 523 C CA . ASP A 1 71 ? 14.685 -0.019 -57.741 1.00 44.62 71 ASP A CA 1
ATOM 524 C C . ASP A 1 71 ? 14.879 1.200 -56.815 1.00 44.62 71 ASP A C 1
ATOM 526 O O . ASP A 1 71 ? 13.961 2.007 -56.645 1.00 44.62 71 ASP A O 1
ATOM 530 N N . GLY A 1 72 ? 16.077 1.363 -56.247 1.00 46.03 72 GLY A N 1
ATOM 531 C CA . GLY A 1 72 ? 16.517 2.647 -55.696 1.00 46.03 72 GLY A CA 1
ATOM 532 C C . GLY A 1 72 ? 16.909 2.664 -54.217 1.00 46.03 72 GLY A C 1
ATOM 533 O O . GLY A 1 72 ? 16.069 2.717 -53.326 1.00 46.03 72 GLY A O 1
ATOM 534 N N . ASN A 1 73 ? 18.221 2.803 -54.009 1.00 41.38 73 ASN A N 1
ATOM 535 C CA . ASN A 1 73 ? 18.926 3.139 -52.770 1.00 41.38 73 ASN A CA 1
ATOM 536 C C . ASN A 1 73 ? 18.970 2.053 -51.692 1.00 41.38 73 ASN A C 1
ATOM 538 O O . ASN A 1 73 ? 18.274 2.104 -50.679 1.00 41.38 73 ASN A O 1
ATOM 542 N N . VAL A 1 74 ? 19.964 1.172 -51.836 1.00 49.44 74 VAL A N 1
ATOM 543 C CA . VAL A 1 74 ? 20.701 0.651 -50.681 1.00 49.44 74 VAL A CA 1
ATOM 544 C C . VAL A 1 74 ? 21.355 1.868 -50.021 1.00 49.44 74 VAL A C 1
ATOM 546 O O . VAL A 1 74 ? 22.454 2.275 -50.387 1.00 49.44 74 VAL A O 1
ATOM 549 N N . ALA A 1 75 ? 20.627 2.547 -49.134 1.00 52.44 75 ALA A N 1
ATOM 550 C CA . ALA A 1 75 ? 21.273 3.411 -48.167 1.00 52.44 75 ALA A CA 1
ATOM 551 C C . ALA A 1 75 ? 22.210 2.480 -47.399 1.00 52.44 75 ALA A C 1
ATOM 553 O O . ALA A 1 75 ? 21.735 1.588 -46.700 1.00 52.44 75 ALA A O 1
ATOM 554 N N . GLU A 1 76 ? 23.519 2.601 -47.627 1.00 50.16 76 GLU A N 1
ATOM 555 C CA . GLU A 1 76 ? 24.524 2.051 -46.726 1.00 50.16 76 GLU A CA 1
ATOM 556 C C . GLU A 1 76 ? 24.182 2.598 -45.342 1.00 50.16 76 GLU A C 1
ATOM 558 O O . GLU A 1 76 ? 24.482 3.748 -45.022 1.00 50.16 76 GLU A O 1
ATOM 563 N N . THR A 1 77 ? 23.448 1.817 -44.554 1.00 53.91 77 THR A N 1
ATOM 564 C CA . THR A 1 77 ? 23.271 2.101 -43.141 1.00 53.91 77 THR A CA 1
ATOM 565 C C . THR A 1 77 ? 24.667 1.993 -42.561 1.00 53.91 77 THR A C 1
ATOM 567 O O . THR A 1 77 ? 25.273 0.921 -42.595 1.00 53.91 77 THR A O 1
ATOM 570 N N . ASP A 1 78 ? 25.220 3.127 -42.136 1.00 59.50 78 ASP A N 1
ATOM 571 C CA . ASP A 1 78 ? 26.538 3.178 -41.517 1.00 59.50 78 ASP A CA 1
ATOM 572 C C . ASP A 1 78 ? 26.558 2.123 -40.392 1.00 59.50 78 ASP A C 1
ATOM 574 O O . ASP A 1 78 ? 25.601 2.068 -39.610 1.00 59.50 78 ASP A O 1
ATOM 578 N N . PRO A 1 79 ? 27.577 1.250 -40.288 1.00 64.31 79 PRO A N 1
ATOM 579 C CA . PRO A 1 79 ? 27.660 0.270 -39.202 1.00 64.31 79 PRO A CA 1
ATOM 580 C C . PRO A 1 79 ? 27.507 0.917 -37.814 1.00 64.31 79 PRO A C 1
ATOM 582 O O . PRO A 1 79 ? 27.012 0.274 -36.887 1.00 64.31 79 PRO A O 1
ATOM 585 N N . ALA A 1 80 ? 27.847 2.205 -37.679 1.00 63.81 80 ALA A N 1
ATOM 586 C CA . ALA A 1 80 ? 27.604 2.985 -36.469 1.00 63.81 80 ALA A CA 1
ATOM 587 C C . ALA A 1 80 ? 26.109 3.235 -36.167 1.00 63.81 80 ALA A C 1
ATOM 589 O O . ALA A 1 80 ? 25.736 3.366 -35.000 1.00 63.81 80 ALA A O 1
ATOM 590 N N . ASP A 1 81 ? 25.242 3.306 -37.176 1.00 69.06 81 ASP A N 1
ATOM 591 C CA . ASP A 1 81 ? 23.799 3.501 -37.006 1.00 69.06 81 ASP A CA 1
ATOM 592 C C . ASP A 1 81 ? 23.068 2.185 -36.688 1.00 69.06 81 ASP A C 1
ATOM 594 O O . ASP A 1 81 ? 22.114 2.197 -35.906 1.00 69.06 81 ASP A O 1
ATOM 598 N N . GLU A 1 82 ? 23.547 1.038 -37.185 1.00 69.88 82 GLU A N 1
ATOM 599 C CA . GLU A 1 82 ? 23.049 -0.280 -36.756 1.00 69.88 82 GLU A CA 1
ATOM 600 C C . GLU A 1 82 ? 23.391 -0.573 -35.291 1.00 69.88 82 GLU A C 1
ATOM 602 O O . GLU A 1 82 ? 22.558 -1.084 -34.538 1.00 69.88 82 GLU A O 1
ATOM 607 N N . GLU A 1 83 ? 24.608 -0.227 -34.867 1.00 76.06 83 GLU A N 1
ATOM 608 C CA . GLU A 1 83 ? 25.061 -0.429 -33.491 1.00 76.06 83 GLU A CA 1
ATOM 609 C C . GLU A 1 83 ? 24.267 0.447 -32.511 1.00 76.06 83 GLU A C 1
ATOM 611 O O . GLU A 1 83 ? 23.774 -0.049 -31.497 1.00 76.06 83 GLU A O 1
ATOM 616 N N . ARG A 1 84 ? 24.006 1.712 -32.869 1.00 78.06 84 ARG A N 1
ATOM 617 C CA . ARG A 1 84 ? 23.119 2.602 -32.097 1.00 78.06 84 ARG A CA 1
ATOM 618 C C . ARG A 1 84 ? 21.681 2.104 -32.037 1.00 78.06 84 ARG A C 1
ATOM 620 O O . ARG A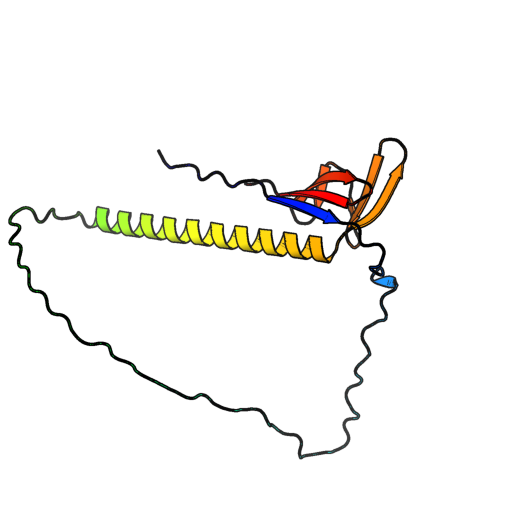 1 84 ? 21.017 2.291 -31.020 1.00 78.06 84 ARG A O 1
ATOM 627 N N . MET A 1 85 ? 21.172 1.496 -33.108 1.00 77.38 85 MET A N 1
ATOM 628 C CA . MET A 1 85 ? 19.811 0.959 -33.128 1.00 77.38 85 MET A CA 1
ATOM 629 C C . MET A 1 85 ? 19.680 -0.255 -32.203 1.00 77.38 85 MET A C 1
ATOM 631 O O . MET A 1 85 ? 18.722 -0.321 -31.433 1.00 77.38 85 MET A O 1
ATOM 635 N N . ARG A 1 86 ? 20.682 -1.146 -32.197 1.00 78.81 86 ARG A N 1
ATOM 636 C CA . ARG A 1 86 ? 20.764 -2.260 -31.238 1.00 78.81 86 ARG A CA 1
ATOM 637 C C . ARG A 1 86 ? 20.904 -1.765 -29.802 1.00 78.81 86 ARG A C 1
ATOM 639 O O . ARG A 1 86 ? 20.231 -2.289 -28.923 1.00 78.81 86 ARG A O 1
ATOM 646 N N . GLU A 1 87 ? 21.715 -0.736 -29.562 1.00 80.12 87 GLU A N 1
ATOM 647 C CA . GLU A 1 87 ? 21.875 -0.150 -28.227 1.00 80.12 87 GLU A CA 1
ATOM 648 C C . GLU A 1 87 ? 20.567 0.488 -27.724 1.00 80.12 87 GLU A C 1
ATOM 650 O O . GLU A 1 87 ? 20.160 0.266 -26.585 1.00 80.12 87 GLU A O 1
ATOM 655 N N . LEU A 1 88 ? 19.849 1.222 -28.580 1.00 81.12 88 LEU A N 1
ATOM 656 C CA . LEU A 1 88 ? 18.543 1.803 -28.246 1.00 81.12 88 LEU A CA 1
ATOM 657 C C . LEU A 1 88 ? 17.466 0.739 -28.003 1.00 81.12 88 LEU A C 1
ATOM 659 O O . LEU A 1 88 ? 16.619 0.912 -27.123 1.00 81.12 88 LEU A O 1
ATOM 663 N N . GLU A 1 89 ? 17.473 -0.347 -28.775 1.00 82.00 89 GLU A N 1
ATOM 664 C CA . GLU A 1 89 ? 16.566 -1.474 -28.569 1.00 82.00 89 GLU A CA 1
ATOM 665 C C . GLU A 1 89 ? 16.881 -2.195 -27.256 1.00 82.00 89 GLU A C 1
ATOM 667 O O . GLU A 1 89 ? 15.976 -2.443 -26.459 1.00 82.00 89 GLU A O 1
ATOM 672 N N . GLN A 1 90 ? 18.161 -2.425 -26.965 1.00 84.88 90 GLN A N 1
ATOM 673 C CA . GLN A 1 90 ? 18.603 -3.022 -25.711 1.00 84.88 90 GLN A CA 1
ATOM 674 C C . GLN A 1 90 ? 18.221 -2.155 -24.504 1.00 84.88 90 GLN A C 1
ATOM 676 O O . GLN A 1 90 ? 17.648 -2.670 -23.545 1.00 84.88 90 GLN A O 1
ATOM 681 N N . GLN A 1 91 ? 18.419 -0.835 -24.579 1.00 82.19 91 GLN A N 1
ATOM 682 C CA . GLN A 1 91 ? 17.971 0.101 -23.542 1.00 82.19 91 GLN A CA 1
ATOM 683 C C . GLN A 1 91 ? 16.449 0.098 -23.366 1.00 82.19 91 GLN A C 1
ATOM 685 O O . GLN A 1 91 ? 15.957 0.241 -22.247 1.00 82.19 91 GLN A O 1
ATOM 690 N N . ARG A 1 92 ? 15.678 -0.058 -24.449 1.00 83.19 92 ARG A N 1
ATOM 691 C CA . ARG A 1 92 ? 14.216 -0.172 -24.365 1.00 83.19 92 ARG A CA 1
ATOM 692 C C . ARG A 1 92 ? 13.789 -1.447 -23.662 1.00 83.19 92 ARG A C 1
ATOM 694 O O . ARG A 1 92 ? 12.952 -1.367 -22.768 1.00 83.19 92 ARG A O 1
ATOM 701 N N . VAL A 1 93 ? 14.369 -2.582 -24.041 1.00 86.44 93 VAL A N 1
ATOM 702 C CA . VAL A 1 93 ? 14.069 -3.875 -23.421 1.00 86.44 93 VAL A CA 1
ATOM 703 C C . VAL A 1 93 ? 14.438 -3.846 -21.941 1.00 86.44 93 VAL A C 1
ATOM 705 O O . VAL A 1 93 ? 13.631 -4.247 -21.109 1.00 86.44 93 VAL A O 1
ATOM 708 N N . GLU A 1 94 ? 15.606 -3.311 -21.589 1.00 83.50 94 GLU A N 1
ATOM 709 C CA . GLU A 1 94 ? 16.036 -3.189 -20.194 1.00 83.50 94 GLU A CA 1
ATOM 710 C C . GLU A 1 94 ? 15.120 -2.251 -19.396 1.00 83.50 94 GLU A C 1
ATOM 712 O O . GLU A 1 94 ? 14.655 -2.610 -18.314 1.00 83.50 94 GLU A O 1
ATOM 717 N N . ALA A 1 95 ? 14.786 -1.079 -19.942 1.00 81.62 95 ALA A N 1
ATOM 718 C CA . ALA A 1 95 ? 13.872 -0.147 -19.291 1.00 81.62 95 ALA A CA 1
ATOM 719 C C . ALA A 1 95 ? 12.466 -0.742 -19.120 1.00 81.62 95 ALA A C 1
ATOM 721 O O . ALA A 1 95 ? 11.812 -0.506 -18.104 1.00 81.62 95 ALA A O 1
ATOM 722 N N . GLU A 1 96 ? 11.981 -1.510 -20.092 1.00 82.81 96 GLU A N 1
ATOM 723 C CA . GLU A 1 96 ? 10.686 -2.181 -20.011 1.00 82.81 96 GLU A CA 1
ATOM 724 C C . GLU A 1 96 ? 10.700 -3.307 -18.972 1.00 82.81 96 GLU A C 1
ATOM 726 O O . GLU A 1 96 ? 9.811 -3.364 -18.119 1.00 82.81 96 GLU A O 1
ATOM 731 N N . GLN A 1 97 ? 11.746 -4.137 -18.961 1.00 82.62 97 GLN A N 1
ATOM 732 C CA . GLN A 1 97 ? 11.926 -5.181 -17.953 1.00 82.62 97 GLN A CA 1
ATOM 733 C C . GLN A 1 97 ? 12.037 -4.602 -16.541 1.00 82.62 97 GLN A C 1
ATOM 735 O O . GLN A 1 97 ? 11.361 -5.086 -15.634 1.00 82.62 97 GLN A O 1
ATOM 740 N N . ALA A 1 98 ? 12.814 -3.533 -16.351 1.00 82.50 98 ALA A N 1
ATOM 741 C CA . ALA A 1 98 ? 12.942 -2.859 -15.062 1.00 82.50 98 ALA A CA 1
ATOM 742 C C . ALA A 1 98 ? 11.587 -2.330 -14.563 1.00 82.50 98 ALA A C 1
ATOM 744 O O . ALA A 1 98 ? 11.257 -2.465 -13.385 1.00 82.50 98 ALA A O 1
ATOM 745 N N . ARG A 1 99 ? 10.751 -1.793 -15.462 1.00 76.69 99 ARG A N 1
ATOM 746 C CA . ARG A 1 99 ? 9.400 -1.329 -15.109 1.00 76.69 99 ARG A CA 1
ATOM 747 C C . ARG A 1 99 ? 8.461 -2.463 -14.733 1.00 76.69 99 ARG A C 1
ATOM 749 O O . ARG A 1 99 ? 7.667 -2.298 -13.809 1.00 76.69 99 ARG A O 1
ATOM 756 N N . LEU A 1 100 ? 8.529 -3.590 -15.438 1.00 81.81 100 LEU A N 1
ATOM 757 C CA . LEU A 1 100 ? 7.728 -4.769 -15.113 1.00 81.81 100 LEU A CA 1
ATOM 758 C C . LEU A 1 100 ? 8.152 -5.378 -13.773 1.00 81.81 100 LEU A C 1
ATOM 760 O O . LEU A 1 100 ? 7.288 -5.735 -12.971 1.00 81.81 100 LEU A O 1
ATOM 764 N N . ALA A 1 101 ? 9.458 -5.451 -13.507 1.00 82.06 101 ALA A N 1
ATOM 765 C CA . ALA A 1 101 ? 9.993 -5.927 -12.237 1.00 82.06 101 ALA A CA 1
ATOM 766 C C . ALA A 1 101 ? 9.521 -5.045 -11.070 1.00 82.06 101 ALA A C 1
ATOM 768 O O . ALA A 1 101 ? 8.935 -5.561 -10.118 1.00 82.06 101 ALA A O 1
ATOM 769 N N . ASP A 1 102 ? 9.659 -3.721 -11.191 1.00 80.94 102 ASP A N 1
ATOM 770 C CA . ASP A 1 102 ? 9.178 -2.770 -10.184 1.00 80.94 102 ASP A CA 1
ATOM 771 C C . ASP A 1 102 ? 7.654 -2.872 -9.979 1.00 80.94 102 ASP A C 1
ATOM 773 O O . ASP A 1 102 ? 7.174 -2.965 -8.850 1.00 80.94 102 ASP A O 1
ATOM 777 N N . ALA A 1 103 ? 6.860 -2.931 -11.052 1.00 81.19 103 ALA A N 1
ATOM 778 C CA . ALA A 1 103 ? 5.408 -3.083 -10.936 1.00 81.19 103 ALA A CA 1
ATOM 779 C C . ALA A 1 103 ? 5.013 -4.392 -10.226 1.00 81.19 103 ALA A C 1
ATOM 781 O O . ALA A 1 103 ? 4.096 -4.398 -9.399 1.00 81.19 103 ALA A O 1
ATOM 782 N N . THR A 1 104 ? 5.724 -5.483 -10.514 1.00 84.38 104 THR A N 1
ATOM 783 C CA . THR A 1 104 ? 5.498 -6.795 -9.894 1.00 84.38 104 THR A CA 1
ATOM 784 C C . THR A 1 104 ? 5.859 -6.773 -8.413 1.00 84.38 104 THR A C 1
ATOM 786 O O . THR A 1 104 ? 5.083 -7.240 -7.578 1.00 84.38 104 THR A O 1
ATOM 789 N N . GLU A 1 105 ? 6.994 -6.172 -8.055 1.00 84.81 105 GLU A N 1
ATOM 790 C CA . GLU A 1 105 ? 7.404 -6.013 -6.662 1.00 84.81 105 GLU A CA 1
ATOM 791 C C . GLU A 1 105 ? 6.399 -5.154 -5.882 1.00 84.81 105 GLU A C 1
ATOM 793 O O . GLU A 1 105 ? 5.991 -5.509 -4.771 1.00 84.81 105 GLU A O 1
ATOM 798 N N . ARG A 1 106 ? 5.932 -4.053 -6.485 1.00 82.31 106 ARG A N 1
ATOM 799 C CA . ARG A 1 106 ? 4.893 -3.191 -5.909 1.00 82.31 106 ARG A CA 1
ATOM 800 C C . ARG A 1 106 ? 3.590 -3.946 -5.674 1.00 82.31 106 ARG A C 1
ATOM 802 O O . ARG A 1 106 ? 3.006 -3.803 -4.598 1.00 82.31 106 ARG A O 1
ATOM 809 N N . ALA A 1 107 ? 3.151 -4.762 -6.629 1.00 83.88 107 ALA A N 1
ATOM 810 C CA . ALA A 1 107 ? 1.959 -5.591 -6.479 1.00 83.88 107 ALA A CA 1
ATOM 811 C C . ALA A 1 107 ? 2.128 -6.629 -5.356 1.00 83.88 107 ALA A C 1
ATOM 813 O O . ALA A 1 107 ? 1.272 -6.729 -4.477 1.00 83.88 107 ALA A O 1
ATOM 814 N N . ALA A 1 108 ? 3.269 -7.321 -5.310 1.00 85.69 108 ALA A N 1
ATOM 815 C CA . ALA A 1 108 ? 3.559 -8.299 -4.266 1.00 85.69 108 ALA A CA 1
ATOM 816 C C . ALA A 1 108 ? 3.600 -7.660 -2.867 1.00 85.69 108 ALA A C 1
ATOM 818 O O . ALA A 1 108 ? 3.052 -8.215 -1.915 1.00 85.69 108 ALA A O 1
ATOM 819 N N . ALA A 1 109 ? 4.204 -6.475 -2.726 1.00 85.81 109 ALA A N 1
ATOM 820 C CA . ALA A 1 109 ? 4.209 -5.728 -1.469 1.00 85.81 109 ALA A CA 1
ATOM 821 C C . ALA A 1 109 ? 2.794 -5.298 -1.049 1.00 85.81 109 ALA A C 1
ATOM 823 O O . ALA A 1 109 ? 2.417 -5.474 0.110 1.00 85.81 109 ALA A O 1
ATOM 824 N N . ALA A 1 110 ? 1.984 -4.801 -1.991 1.00 85.31 110 ALA A N 1
ATOM 825 C CA . ALA A 1 110 ? 0.587 -4.462 -1.733 1.00 85.31 110 ALA A CA 1
ATOM 826 C C . ALA A 1 110 ? -0.205 -5.672 -1.222 1.00 85.31 110 ALA A C 1
ATOM 828 O O . ALA A 1 110 ? -0.963 -5.555 -0.259 1.00 85.31 110 ALA A O 1
ATOM 829 N N . ASP A 1 111 ? -0.033 -6.834 -1.847 1.00 85.81 111 ASP A N 1
ATOM 830 C CA . ASP A 1 111 ? -0.769 -8.041 -1.480 1.00 85.81 111 ASP A CA 1
ATOM 831 C C . ASP A 1 111 ? -0.306 -8.625 -0.144 1.00 85.81 111 ASP A C 1
ATOM 833 O O . ASP A 1 111 ? -1.144 -9.084 0.639 1.00 85.81 111 ASP A O 1
ATOM 837 N N . ARG A 1 112 ? 0.986 -8.514 0.197 1.00 85.94 112 ARG A N 1
AT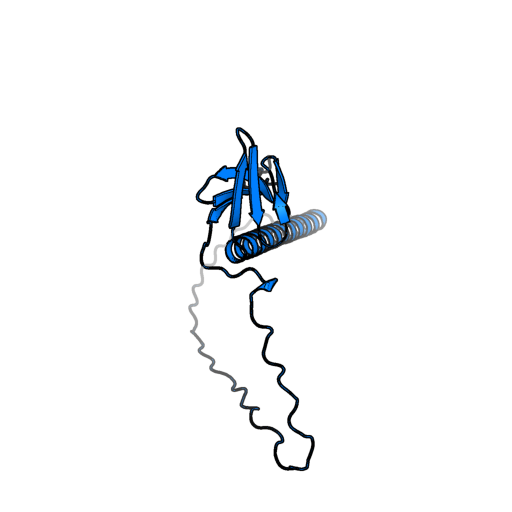OM 838 C CA . ARG A 1 112 ? 1.472 -8.813 1.554 1.00 85.94 112 ARG A CA 1
ATOM 839 C C . ARG A 1 112 ? 0.812 -7.912 2.592 1.00 85.94 112 ARG A C 1
ATOM 841 O O . ARG A 1 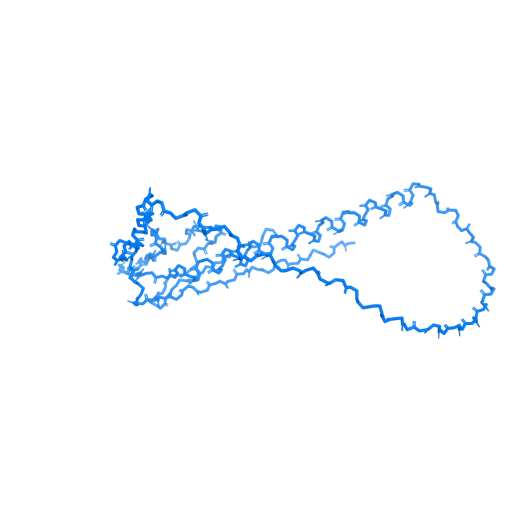112 ? 0.256 -8.427 3.559 1.00 85.94 112 ARG A O 1
ATOM 848 N N . LEU A 1 113 ? 0.794 -6.596 2.375 1.00 87.00 113 LEU A N 1
ATOM 849 C CA . LEU A 1 113 ? 0.174 -5.649 3.306 1.00 87.00 113 LEU A CA 1
ATOM 850 C C . LEU A 1 113 ? -1.333 -5.898 3.459 1.00 87.00 113 LEU A C 1
ATOM 852 O O . LEU A 1 113 ? -1.837 -5.912 4.581 1.00 87.00 113 LEU A O 1
ATOM 856 N N . LYS A 1 114 ? -2.055 -6.173 2.364 1.00 86.50 114 LYS A N 1
ATOM 857 C CA . LYS A 1 114 ? -3.477 -6.571 2.410 1.00 86.50 114 LYS A CA 1
ATOM 858 C C . LYS A 1 114 ? -3.683 -7.868 3.183 1.00 86.50 114 LYS A C 1
ATOM 860 O O . LYS A 1 114 ? -4.652 -7.982 3.928 1.00 86.50 114 LYS A O 1
ATOM 865 N N . THR A 1 115 ? -2.780 -8.830 2.998 1.00 84.69 115 THR A N 1
ATOM 866 C CA . THR A 1 115 ? -2.811 -10.102 3.715 1.00 84.69 115 THR A CA 1
ATOM 867 C C . THR A 1 115 ? -2.608 -9.864 5.201 1.00 84.69 115 THR A C 1
ATOM 869 O O . THR A 1 115 ? -3.369 -10.409 5.990 1.00 84.69 115 THR A O 1
ATOM 872 N N . ILE A 1 116 ? -1.628 -9.040 5.590 1.00 85.25 116 ILE A N 1
ATOM 873 C CA . ILE A 1 116 ? -1.369 -8.643 6.979 1.00 85.25 116 ILE A CA 1
ATOM 874 C C . ILE A 1 116 ? -2.609 -7.960 7.580 1.00 85.25 116 ILE A C 1
ATOM 876 O O . ILE A 1 116 ? -3.108 -8.410 8.617 1.00 85.25 116 ILE A O 1
ATOM 880 N N . GLY A 1 117 ? -3.141 -6.960 6.875 1.00 85.56 117 GLY A N 1
ATOM 881 C CA . GLY A 1 117 ? -4.305 -6.173 7.269 1.00 85.56 117 GLY A CA 1
ATOM 882 C C . GLY A 1 117 ? -4.020 -5.214 8.426 1.00 85.56 117 GLY A C 1
ATOM 883 O O . GLY A 1 117 ? -2.900 -5.123 8.928 1.00 85.56 117 GLY A O 1
ATOM 884 N N . VAL A 1 118 ? -5.057 -4.496 8.858 1.00 86.44 118 VAL A N 1
ATOM 885 C CA . VAL A 1 118 ? -5.003 -3.692 10.088 1.00 86.44 118 VAL A CA 1
ATOM 886 C C . VAL A 1 118 ? -5.561 -4.531 11.233 1.00 86.44 118 VAL A C 1
ATOM 888 O O . VAL A 1 118 ? -6.700 -4.996 11.159 1.00 86.44 118 VAL A O 1
ATOM 891 N N . ALA A 1 119 ? -4.761 -4.738 12.276 1.00 83.38 119 ALA A N 1
ATOM 892 C CA . ALA A 1 119 ? -5.150 -5.526 13.442 1.00 83.38 119 ALA A CA 1
ATOM 893 C C . ALA A 1 119 ? -5.946 -4.698 14.456 1.00 83.38 119 ALA A C 1
ATOM 895 O O . ALA A 1 119 ? -6.905 -5.195 15.034 1.00 83.38 119 ALA A O 1
ATOM 896 N N . VAL A 1 120 ? -5.538 -3.445 14.676 1.00 83.38 120 VAL A N 1
ATOM 897 C CA . VAL A 1 120 ? -6.164 -2.513 15.622 1.00 83.38 120 VAL A CA 1
ATOM 898 C C . VAL A 1 120 ? -5.984 -1.088 15.108 1.00 83.38 120 VAL A C 1
ATOM 900 O O . VAL A 1 120 ? -4.926 -0.749 14.578 1.00 83.38 120 VAL A O 1
ATOM 903 N N . VAL A 1 121 ? -6.994 -0.244 15.315 1.00 86.62 121 VAL A N 1
ATOM 904 C CA . VAL A 1 121 ? -6.890 1.213 15.173 1.00 86.62 121 VAL A CA 1
ATOM 905 C C . VAL A 1 121 ? -7.091 1.847 16.548 1.00 86.62 121 VAL A C 1
ATOM 907 O O . VAL A 1 121 ? -8.073 1.565 17.230 1.00 86.62 121 VAL A O 1
ATOM 910 N N . LEU A 1 122 ? -6.142 2.682 16.965 1.00 87.12 122 LEU A N 1
ATOM 911 C CA . LEU A 1 122 ? -6.174 3.441 18.210 1.00 87.12 122 LEU A CA 1
ATOM 912 C C . LEU A 1 122 ? -6.397 4.914 17.879 1.00 87.12 122 LEU A C 1
ATOM 914 O O . LEU A 1 122 ? -5.580 5.525 17.192 1.00 87.12 122 LEU A O 1
ATOM 918 N N . THR A 1 123 ? -7.477 5.492 18.390 1.00 87.62 123 THR A N 1
ATOM 919 C CA . THR A 1 123 ? -7.788 6.918 18.237 1.00 87.62 123 THR A CA 1
ATOM 920 C C . THR A 1 123 ? -7.727 7.606 19.595 1.00 87.62 123 THR A C 1
ATOM 922 O O . THR A 1 123 ? -8.454 7.223 20.512 1.00 87.62 123 THR A O 1
ATOM 925 N N . SER A 1 124 ? -6.884 8.630 19.727 1.00 84.50 124 SER A N 1
ATOM 926 C CA . SER A 1 124 ? -6.781 9.464 20.927 1.00 84.50 124 SER A CA 1
ATOM 927 C C . SER A 1 124 ? -6.886 10.938 20.541 1.00 84.50 124 SER A C 1
ATOM 929 O O . SER A 1 124 ? -5.936 11.546 20.046 1.00 84.50 124 SER A O 1
ATOM 931 N N . GLY A 1 125 ? -8.073 11.521 20.730 1.00 85.38 125 GLY A N 1
ATOM 932 C CA . GLY A 1 125 ? -8.350 12.908 20.351 1.00 85.38 125 GLY A CA 1
ATOM 933 C C . GLY A 1 125 ? -8.193 13.138 18.844 1.00 85.38 125 GLY A C 1
ATOM 934 O O . GLY A 1 125 ? -9.010 12.667 18.059 1.00 85.38 125 GLY A O 1
ATOM 935 N N . HIS A 1 126 ? -7.149 13.874 18.454 1.00 82.62 126 HIS A N 1
ATOM 936 C CA . HIS A 1 126 ? -6.837 14.198 17.054 1.00 82.62 126 HIS A CA 1
ATOM 937 C C . HIS A 1 126 ? -5.795 13.269 16.418 1.00 82.62 126 HIS A C 1
ATOM 939 O O . HIS A 1 126 ? -5.458 13.448 15.249 1.00 82.62 126 HIS A O 1
ATOM 945 N N . GLU A 1 127 ? -5.270 12.301 17.169 1.00 86.06 127 GLU A N 1
ATOM 946 C CA . GLU A 1 127 ? -4.231 11.396 16.692 1.00 86.06 127 GLU A CA 1
ATOM 947 C C . GLU A 1 127 ? -4.795 9.987 16.487 1.00 86.06 127 GLU A C 1
ATOM 949 O O . GLU A 1 127 ? -5.525 9.458 17.331 1.00 86.06 127 GLU A O 1
ATOM 954 N N . ALA A 1 128 ? -4.453 9.382 15.351 1.00 89.88 128 ALA A N 1
ATOM 955 C CA . ALA A 1 128 ? -4.817 8.016 15.012 1.00 89.88 128 ALA A CA 1
ATOM 956 C C . ALA A 1 128 ? -3.551 7.196 14.740 1.00 89.88 128 ALA A C 1
ATOM 958 O O . ALA A 1 128 ? -2.654 7.639 14.021 1.00 89.88 128 ALA A O 1
ATOM 959 N N . MET A 1 129 ? -3.502 5.993 15.306 1.00 92.50 129 MET A N 1
ATOM 960 C CA . MET A 1 129 ? -2.468 4.987 15.081 1.00 92.50 129 MET A CA 1
ATOM 961 C C . MET A 1 129 ? -3.111 3.694 14.596 1.00 92.50 129 MET A C 1
ATOM 963 O O . MET A 1 129 ? -4.179 3.312 15.069 1.00 92.50 129 MET A O 1
ATOM 967 N N . ALA A 1 130 ? -2.450 3.001 13.678 1.00 91.25 130 ALA A N 1
ATOM 968 C CA . ALA A 1 130 ? -2.874 1.693 13.198 1.00 91.25 130 ALA A CA 1
ATOM 969 C C . ALA A 1 130 ? -1.782 0.663 13.477 1.00 91.25 130 ALA A C 1
ATOM 971 O O . ALA A 1 130 ? -0.605 0.931 13.252 1.00 91.25 130 ALA A O 1
ATOM 972 N N . ALA A 1 131 ? -2.177 -0.516 13.946 1.00 90.62 131 ALA A N 1
ATOM 973 C CA . ALA A 1 131 ? -1.305 -1.677 14.020 1.00 90.62 131 ALA A CA 1
ATOM 974 C C . ALA A 1 131 ? -1.419 -2.463 12.707 1.00 90.62 131 ALA A C 1
ATOM 976 O O . ALA A 1 131 ? -2.466 -3.059 12.431 1.00 90.62 131 ALA A O 1
ATOM 977 N N . ILE A 1 132 ? -0.360 -2.458 11.899 1.00 88.31 132 ILE A N 1
ATOM 978 C CA . ILE A 1 132 ? -0.243 -3.263 10.679 1.00 88.31 132 ILE A CA 1
ATOM 979 C C . ILE A 1 132 ? 0.763 -4.373 10.977 1.00 88.31 132 ILE A C 1
ATOM 981 O O . ILE A 1 132 ? 1.964 -4.142 11.089 1.00 88.31 132 ILE A O 1
ATOM 985 N N . GLY A 1 133 ? 0.269 -5.597 11.154 1.00 84.50 133 GLY A N 1
ATOM 986 C CA . GLY A 1 133 ? 1.111 -6.717 11.576 1.00 84.50 133 GLY A CA 1
ATOM 987 C C . GLY A 1 133 ? 1.634 -6.510 12.996 1.00 84.50 133 GLY A C 1
ATOM 988 O O . GLY A 1 133 ? 0.847 -6.533 13.940 1.00 84.50 133 GLY A O 1
ATOM 989 N N . GLN A 1 134 ? 2.950 -6.341 13.138 1.00 84.25 134 GLN A N 1
ATOM 990 C CA . GLN A 1 134 ? 3.616 -6.085 14.423 1.00 84.25 134 GLN A CA 1
ATOM 991 C C . GLN A 1 134 ? 4.050 -4.621 14.596 1.00 84.25 134 GLN A C 1
ATOM 993 O O . GLN A 1 134 ? 4.538 -4.251 15.663 1.00 84.25 134 GLN A O 1
ATOM 998 N N . GLU A 1 135 ? 3.862 -3.786 13.574 1.00 89.75 135 GLU A N 1
ATOM 999 C CA . GLU A 1 135 ? 4.282 -2.389 13.593 1.00 89.75 135 GLU A CA 1
ATOM 1000 C C . GLU A 1 135 ? 3.100 -1.461 13.860 1.00 89.75 135 GLU A C 1
ATOM 1002 O O . GLU A 1 135 ? 1.990 -1.660 13.357 1.00 89.75 135 GLU A O 1
ATOM 1007 N N . PHE A 1 136 ? 3.351 -0.417 14.648 1.00 91.75 136 PHE A N 1
ATOM 1008 C CA . PHE A 1 136 ? 2.411 0.677 14.839 1.00 91.75 136 PHE A CA 1
ATOM 1009 C C . PHE A 1 136 ? 2.819 1.851 13.962 1.00 91.75 136 PHE A C 1
ATOM 1011 O O . PHE A 1 136 ? 3.934 2.350 14.083 1.00 91.75 136 PHE A O 1
ATOM 1018 N N . VAL A 1 137 ? 1.892 2.314 13.131 1.00 93.69 137 VAL A N 1
ATOM 1019 C CA . VAL A 1 137 ? 2.123 3.412 12.194 1.00 93.69 137 VAL A CA 1
ATOM 1020 C C . VAL A 1 137 ? 1.172 4.577 12.446 1.00 93.69 137 VAL A C 1
ATOM 1022 O O . VAL A 1 137 ? 0.027 4.395 12.879 1.00 93.69 137 VAL A O 1
ATOM 1025 N N . LYS A 1 138 ? 1.648 5.780 12.138 1.00 94.81 138 LYS A N 1
ATOM 1026 C CA . LYS A 1 138 ? 0.911 7.046 12.126 1.00 94.81 138 LYS A CA 1
ATOM 1027 C C . LYS A 1 138 ? 0.792 7.586 10.706 1.00 94.81 138 LYS A C 1
ATOM 1029 O O . LYS A 1 138 ? 1.481 7.154 9.785 1.00 94.81 138 LYS A O 1
ATOM 1034 N N . VAL A 1 139 ? -0.087 8.568 10.522 1.00 93.69 139 VAL A N 1
ATOM 1035 C CA . VAL A 1 139 ? -0.164 9.312 9.258 1.00 93.69 139 VAL A CA 1
ATOM 1036 C C . VAL A 1 139 ? 1.173 10.004 8.987 1.00 93.69 139 VAL A C 1
ATOM 1038 O O . VAL A 1 139 ? 1.660 10.767 9.816 1.00 93.69 139 VAL A O 1
ATOM 1041 N N . GLY A 1 140 ? 1.739 9.757 7.807 1.00 92.69 140 GLY A N 1
ATOM 1042 C CA . GLY A 1 140 ? 3.040 10.264 7.380 1.00 92.69 140 GLY A CA 1
ATOM 1043 C C . GLY A 1 140 ? 4.165 9.229 7.419 1.00 92.69 140 GLY A C 1
ATOM 1044 O O . GLY A 1 140 ? 5.126 9.407 6.667 1.00 92.69 140 GLY A O 1
ATOM 1045 N N . ASP A 1 141 ? 4.021 8.159 8.205 1.00 94.25 141 ASP A N 1
ATOM 1046 C CA . ASP A 1 141 ? 5.021 7.091 8.309 1.00 94.25 141 ASP A CA 1
ATOM 1047 C C . ASP A 1 141 ? 5.125 6.285 7.008 1.00 94.25 141 ASP A C 1
ATOM 1049 O O . ASP A 1 141 ? 4.233 6.325 6.155 1.00 94.25 141 ASP A O 1
ATOM 1053 N N . VAL A 1 142 ? 6.225 5.544 6.855 1.00 92.44 142 VAL A N 1
ATOM 1054 C CA . VAL A 1 142 ? 6.479 4.681 5.698 1.00 92.44 142 VAL A CA 1
ATOM 1055 C C . VAL A 1 142 ? 6.669 3.239 6.162 1.00 92.44 142 VAL A C 1
ATOM 1057 O O . VAL A 1 142 ? 7.524 2.980 7.000 1.00 92.44 142 VAL A O 1
ATOM 1060 N N . ILE A 1 143 ? 5.903 2.313 5.582 1.00 90.25 143 ILE A N 1
ATOM 1061 C CA . ILE A 1 143 ? 5.967 0.866 5.833 1.00 90.25 143 ILE A CA 1
ATOM 1062 C C . ILE A 1 143 ? 6.112 0.126 4.499 1.00 90.25 143 ILE A C 1
ATOM 1064 O O . ILE A 1 143 ? 5.339 0.369 3.577 1.00 90.25 143 ILE A O 1
ATOM 1068 N N . ASP A 1 144 ? 7.130 -0.723 4.339 1.00 86.12 144 ASP A N 1
ATOM 1069 C CA . ASP A 1 144 ? 7.436 -1.430 3.076 1.00 86.12 144 ASP A CA 1
ATOM 1070 C C . ASP A 1 144 ? 7.521 -0.516 1.825 1.00 86.12 144 ASP A C 1
ATOM 1072 O O . ASP A 1 144 ? 7.155 -0.893 0.705 1.00 86.12 144 ASP A O 1
ATOM 1076 N N . GLY A 1 145 ? 7.968 0.731 2.007 1.00 87.81 145 GLY A N 1
ATOM 1077 C CA . GLY A 1 145 ? 8.010 1.743 0.942 1.00 87.81 145 GLY A CA 1
ATOM 1078 C C . GLY A 1 145 ? 6.651 2.376 0.606 1.00 87.81 145 GLY A C 1
ATOM 1079 O O . GLY A 1 145 ? 6.524 3.068 -0.404 1.00 87.81 145 GLY A O 1
ATOM 1080 N N . TRP A 1 146 ? 5.630 2.156 1.436 1.00 90.94 146 TRP A N 1
ATOM 1081 C CA . TRP A 1 146 ? 4.307 2.764 1.329 1.00 90.94 146 TRP A CA 1
ATOM 1082 C C . TRP A 1 146 ? 4.116 3.833 2.388 1.00 90.94 146 TRP A C 1
ATOM 1084 O O . TRP A 1 146 ? 4.260 3.569 3.577 1.00 90.94 146 TRP A O 1
ATOM 1094 N N . LYS A 1 147 ? 3.722 5.033 1.970 1.00 93.62 147 LYS A N 1
ATOM 1095 C CA . LYS A 1 147 ? 3.416 6.126 2.887 1.00 93.62 147 LYS A CA 1
ATOM 1096 C C . LYS A 1 147 ? 1.993 6.007 3.419 1.00 93.62 147 LYS A C 1
ATOM 1098 O O . LYS A 1 147 ? 1.045 5.871 2.643 1.00 93.62 147 LYS A O 1
ATOM 1103 N N . VAL A 1 148 ? 1.826 6.129 4.729 1.00 93.75 148 VAL A N 1
ATOM 1104 C CA . VAL A 1 148 ? 0.520 6.189 5.383 1.00 93.75 148 VAL A CA 1
ATOM 1105 C C . VAL A 1 148 ? -0.100 7.559 5.144 1.00 93.75 148 VAL A C 1
ATOM 1107 O O . VAL A 1 148 ? 0.405 8.577 5.613 1.00 93.75 148 VAL A O 1
ATOM 1110 N N . MET A 1 149 ? -1.213 7.595 4.417 1.00 94.12 149 MET A N 1
ATOM 1111 C CA . MET A 1 149 ? -1.899 8.841 4.064 1.00 94.12 149 MET A CA 1
ATOM 1112 C C . MET A 1 149 ? -3.053 9.160 5.007 1.00 94.12 149 MET A C 1
ATOM 1114 O O . MET A 1 149 ? -3.303 10.324 5.304 1.00 94.12 149 MET A O 1
ATOM 1118 N N . ALA A 1 150 ? -3.765 8.134 5.467 1.00 91.94 150 ALA A N 1
ATOM 1119 C CA . ALA A 1 150 ? -4.885 8.293 6.381 1.00 91.94 150 ALA A CA 1
ATOM 1120 C C . ALA A 1 150 ? -5.089 7.027 7.209 1.00 91.94 150 ALA A C 1
ATOM 1122 O O . ALA A 1 150 ? -4.910 5.915 6.711 1.00 91.94 150 ALA A O 1
ATOM 1123 N N . ILE A 1 151 ? -5.521 7.205 8.452 1.00 92.88 151 ILE A N 1
ATOM 1124 C CA . ILE A 1 151 ? -5.967 6.128 9.334 1.00 92.88 151 ILE A CA 1
ATOM 1125 C C . ILE A 1 151 ? -7.412 6.443 9.708 1.00 92.88 151 ILE A C 1
ATOM 1127 O O . ILE A 1 151 ? -7.712 7.535 10.184 1.00 92.88 151 ILE A O 1
ATOM 1131 N N . GLN A 1 152 ? -8.306 5.503 9.436 1.00 88.38 152 GLN A N 1
ATOM 1132 C CA . GLN A 1 152 ? -9.734 5.584 9.715 1.00 88.38 152 GLN A CA 1
ATOM 1133 C C . GLN A 1 152 ? -10.147 4.366 10.542 1.00 88.38 152 GLN A C 1
ATOM 1135 O O . GLN A 1 152 ? -9.446 3.357 10.564 1.00 88.38 152 GLN A O 1
ATOM 1140 N N . GLU A 1 153 ? -11.320 4.419 11.169 1.00 81.44 153 GLU A N 1
ATOM 1141 C CA . GLU A 1 153 ? -11.848 3.299 11.965 1.00 81.44 153 GLU A CA 1
ATOM 1142 C C . GLU A 1 153 ? -11.935 1.991 11.162 1.00 81.44 153 GLU A C 1
ATOM 1144 O O . GLU A 1 153 ? -11.671 0.909 11.678 1.00 81.44 153 GLU A O 1
ATOM 1149 N N . ASN A 1 154 ? -12.245 2.093 9.867 1.00 80.38 154 ASN A N 1
ATOM 1150 C CA . ASN A 1 154 ? -12.433 0.934 8.995 1.00 80.38 154 ASN A CA 1
ATOM 1151 C C . ASN A 1 154 ? -11.138 0.449 8.323 1.00 80.38 154 ASN A C 1
ATOM 1153 O O . ASN A 1 154 ? -11.153 -0.575 7.629 1.00 80.38 154 ASN A O 1
ATOM 1157 N N . GLY A 1 155 ? -10.025 1.171 8.492 1.00 85.38 155 GLY A N 1
ATOM 1158 C CA . GLY A 1 155 ? -8.771 0.814 7.847 1.00 85.38 155 GLY A CA 1
ATOM 1159 C C . GLY A 1 155 ? -7.787 1.957 7.621 1.00 85.38 155 GLY A C 1
ATOM 1160 O O . GLY A 1 155 ? -8.013 3.108 7.985 1.00 85.38 155 GLY A O 1
ATOM 1161 N N . THR A 1 156 ? -6.689 1.624 6.952 1.00 88.56 156 THR A N 1
ATOM 1162 C CA . THR A 1 156 ? -5.573 2.531 6.674 1.00 88.56 156 THR A CA 1
ATOM 1163 C C . THR A 1 156 ? -5.389 2.687 5.171 1.00 88.56 156 THR A C 1
ATOM 1165 O O . THR A 1 156 ? -5.402 1.705 4.429 1.00 88.56 156 THR A O 1
ATOM 1168 N N . VAL A 1 157 ? -5.207 3.923 4.710 1.00 91.19 157 VAL A N 1
ATOM 1169 C CA . VAL A 1 157 ? -4.913 4.240 3.310 1.00 91.19 157 VAL A CA 1
ATOM 1170 C C . VAL A 1 157 ? -3.413 4.436 3.155 1.00 91.19 157 VAL A C 1
ATOM 1172 O O . VAL A 1 157 ? -2.821 5.310 3.792 1.00 91.19 157 VAL A O 1
ATOM 1175 N N . LEU A 1 158 ? -2.821 3.630 2.285 1.00 92.25 158 LEU A N 1
ATOM 1176 C CA . LEU A 1 158 ? -1.409 3.643 1.944 1.00 92.25 158 LEU A CA 1
ATOM 1177 C C . LEU A 1 158 ? -1.221 4.111 0.502 1.00 92.25 158 LEU A C 1
ATOM 1179 O O . LEU A 1 158 ? -1.998 3.747 -0.382 1.00 92.25 158 LEU A O 1
ATOM 1183 N N . LEU A 1 159 ? -0.167 4.884 0.258 1.00 91.56 159 LEU A N 1
ATOM 1184 C CA . LEU A 1 159 ? 0.216 5.354 -1.067 1.00 91.56 159 LEU A CA 1
ATOM 1185 C C . LEU A 1 159 ? 1.676 5.007 -1.330 1.00 91.56 159 LEU A C 1
ATOM 1187 O O . LEU A 1 159 ? 2.555 5.423 -0.574 1.00 91.56 159 LEU A O 1
ATOM 1191 N N . LYS A 1 160 ? 1.944 4.292 -2.422 1.00 85.62 160 LYS A N 1
ATOM 1192 C CA . LYS A 1 160 ? 3.308 4.137 -2.922 1.00 85.62 160 LYS A CA 1
ATOM 1193 C C . LYS A 1 160 ? 3.588 5.272 -3.910 1.00 85.62 160 LYS A C 1
ATOM 1195 O O . LYS A 1 160 ? 2.911 5.326 -4.945 1.00 85.62 160 LYS A O 1
ATOM 1200 N N . PRO A 1 161 ? 4.504 6.208 -3.596 1.00 74.25 161 PRO A N 1
ATOM 1201 C CA . PRO A 1 161 ? 4.894 7.229 -4.555 1.00 74.25 161 PRO A CA 1
ATOM 1202 C C . PRO A 1 161 ? 5.481 6.554 -5.798 1.00 74.25 161 PRO A C 1
ATOM 1204 O O . PRO A 1 161 ? 6.156 5.530 -5.705 1.00 74.25 161 PRO A O 1
ATOM 1207 N N . ALA A 1 162 ? 5.162 7.106 -6.962 1.00 66.19 162 ALA A N 1
ATOM 1208 C CA . ALA A 1 162 ? 5.849 6.760 -8.190 1.00 66.19 162 ALA A CA 1
ATOM 1209 C C . ALA A 1 162 ? 7.180 7.518 -8.208 1.00 66.19 162 ALA A C 1
ATOM 1211 O O . ALA A 1 162 ? 7.159 8.750 -8.142 1.00 66.19 162 ALA A O 1
ATOM 1212 N N . GLU A 1 163 ? 8.298 6.793 -8.234 1.00 57.47 163 GLU A N 1
ATOM 1213 C CA . GLU A 1 163 ? 9.617 7.374 -8.522 1.00 57.47 163 GLU A CA 1
ATOM 1214 C C . GLU A 1 163 ? 9.742 7.782 -9.998 1.00 57.47 163 GLU A C 1
ATOM 1216 O O . GLU A 1 163 ? 9.139 7.103 -10.870 1.00 57.47 163 GLU A O 1
#

pLDDT: mean 70.25, std 18.06, range [37.91, 94.81]